Protein AF-A0AA43HVJ5-F1 (afdb_monomer)

Mean predicted aligned error: 4.65 Å

Foldseek 3Di:
DDPPQDKDWDWDDDPPDDIDTDDIDGDDCVPVDWDWDWDDDAQWIWIDIPVPDTRIDRHHPPPPDDDDDDDPDDDDDDPPDDDDD

Nearest PDB structures (foldseek):
  3r05-assembly2_B  TM=5.318E-01  e=3.063E+00  Bos taurus
  4qvs-assembly1_A-2  TM=3.992E-01  e=1.790E+00  Acetivibrio thermocellus ATCC 27405
  4s36-assembly1_A  TM=2.683E-01  e=8.969E+00  Pseudomonas aeruginosa
  4s37-assembly3_G  TM=2.739E-01  e=8.450E+00  Pseudomonas aeruginosa

pLDDT: mean 90.14, std 11.56, range [40.41, 97.62]

Structure (mmCIF, N/CA/C/O backbone):
data_AF-A0AA43HVJ5-F1
#
_entry.id   AF-A0AA43HVJ5-F1
#
loop_
_atom_site.group_PDB
_atom_site.id
_atom_site.type_symbol
_atom_site.label_atom_id
_atom_site.label_alt_id
_atom_site.label_comp_id
_atom_site.label_asym_id
_atom_site.label_entity_id
_atom_site.label_seq_id
_atom_site.pdbx_PDB_ins_code
_atom_site.Cartn_x
_atom_site.Cartn_y
_atom_site.Cartn_z
_atom_site.occupancy
_atom_site.B_iso_or_equiv
_atom_site.auth_seq_id
_atom_site.auth_comp_id
_atom_site.auth_asym_id
_atom_site.auth_atom_id
_atom_site.pdbx_PDB_model_num
ATOM 1 N N . MET A 1 1 ? -24.505 13.588 8.196 1.00 41.00 1 MET A N 1
ATOM 2 C CA . MET A 1 1 ? -23.039 13.467 8.335 1.00 41.00 1 MET A CA 1
ATOM 3 C C . MET A 1 1 ? -22.526 12.908 7.017 1.00 41.00 1 MET A C 1
ATOM 5 O O . MET A 1 1 ? -22.903 11.798 6.669 1.00 41.00 1 MET A O 1
ATOM 9 N N . GLN A 1 2 ? -21.849 13.722 6.207 1.00 40.41 2 GLN A N 1
ATOM 10 C CA . GLN A 1 2 ? -21.433 13.344 4.854 1.00 40.41 2 GLN A CA 1
ATOM 11 C C . GLN A 1 2 ? -20.299 12.321 4.964 1.00 40.41 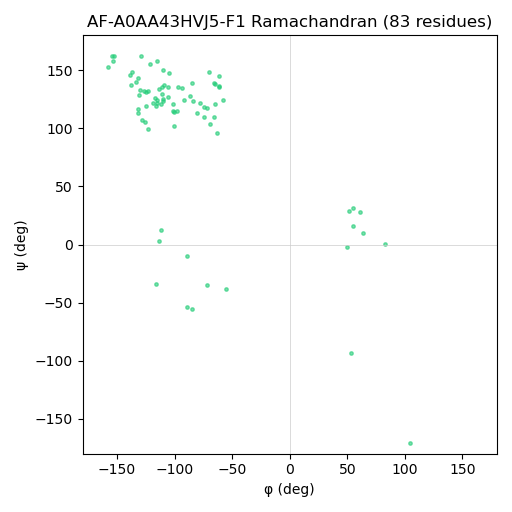2 GLN A C 1
ATOM 13 O O . GLN A 1 2 ? -19.266 12.608 5.563 1.00 40.41 2 GLN A O 1
ATOM 18 N N . LYS A 1 3 ? -20.528 11.104 4.469 1.00 45.28 3 LYS A N 1
ATOM 19 C CA . LYS A 1 3 ? -19.504 10.063 4.401 1.00 45.28 3 LYS A CA 1
ATOM 20 C C . LYS A 1 3 ? -18.504 10.526 3.339 1.00 45.28 3 LYS A C 1
ATOM 22 O O . LYS A 1 3 ? -18.834 10.543 2.161 1.00 45.28 3 LYS A O 1
ATOM 27 N N . CYS A 1 4 ? -17.339 11.019 3.751 1.00 49.19 4 CYS A N 1
ATOM 28 C CA . CYS A 1 4 ? -16.230 11.193 2.822 1.00 49.19 4 CYS A CA 1
ATOM 29 C C . CYS A 1 4 ? -15.823 9.785 2.391 1.00 49.19 4 CYS A C 1
ATOM 31 O O . CYS A 1 4 ? -15.330 9.024 3.227 1.00 49.19 4 CYS A O 1
ATOM 33 N N . ASP A 1 5 ? -16.088 9.422 1.137 1.00 59.44 5 ASP A N 1
ATOM 34 C CA . ASP A 1 5 ? -15.710 8.120 0.594 1.00 59.44 5 ASP A CA 1
ATOM 35 C C . ASP A 1 5 ? -14.184 8.015 0.615 1.00 59.44 5 ASP A C 1
ATOM 37 O O . ASP A 1 5 ? -13.472 8.554 -0.232 1.00 59.44 5 ASP A O 1
ATOM 41 N N . SER A 1 6 ? -13.680 7.391 1.674 1.00 86.81 6 SER A N 1
ATOM 42 C CA . SER A 1 6 ? -12.265 7.126 1.863 1.00 86.81 6 SER A CA 1
ATOM 43 C C . SER A 1 6 ? -11.955 5.808 1.177 1.00 86.81 6 SER A C 1
ATOM 45 O O . SER A 1 6 ? -12.668 4.822 1.359 1.00 86.81 6 SER A O 1
ATOM 47 N N . LEU A 1 7 ? -10.940 5.816 0.320 1.00 93.12 7 LEU A N 1
ATOM 48 C CA . LEU A 1 7 ? -10.680 4.743 -0.632 1.00 93.12 7 LEU A CA 1
ATOM 49 C C . LEU A 1 7 ? -9.210 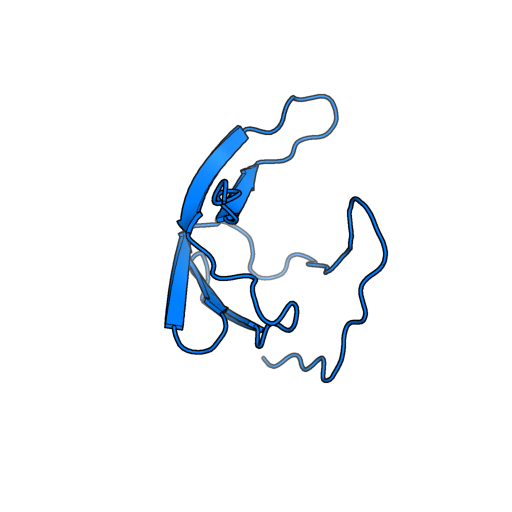4.332 -0.569 1.00 93.12 7 LEU A C 1
ATOM 51 O O . LEU A 1 7 ? -8.335 5.196 -0.490 1.00 93.12 7 LEU A O 1
ATOM 55 N N . ILE A 1 8 ? -8.941 3.037 -0.722 1.00 94.75 8 ILE A N 1
ATOM 56 C CA . ILE A 1 8 ? -7.645 2.550 -1.214 1.00 94.75 8 ILE A CA 1
ATOM 57 C C . ILE A 1 8 ? -7.705 2.581 -2.738 1.00 94.75 8 ILE A C 1
ATOM 59 O O . ILE A 1 8 ? -8.745 2.278 -3.324 1.00 94.75 8 ILE A O 1
ATOM 63 N N . ARG A 1 9 ? -6.615 3.000 -3.385 1.00 95.00 9 ARG A N 1
ATOM 64 C CA . ARG A 1 9 ? -6.593 3.318 -4.817 1.00 95.00 9 ARG A CA 1
ATOM 65 C C . ARG A 1 9 ? -5.327 2.764 -5.451 1.00 95.00 9 ARG A C 1
ATOM 67 O O . ARG A 1 9 ? -4.248 2.934 -4.889 1.00 95.00 9 ARG A O 1
ATOM 74 N N . LEU A 1 10 ? -5.459 2.174 -6.633 1.00 95.69 10 LEU A N 1
ATOM 75 C CA . LEU A 1 10 ? -4.337 1.910 -7.524 1.00 95.69 10 LEU A CA 1
ATOM 76 C C . LEU A 1 10 ? -4.283 3.025 -8.574 1.00 95.69 10 LEU A C 1
ATOM 78 O O . LEU A 1 10 ? -5.197 3.162 -9.389 1.00 95.69 10 LEU A O 1
ATOM 82 N N . ASP A 1 11 ? -3.215 3.821 -8.540 1.00 94.94 11 ASP A N 1
ATOM 83 C CA . ASP A 1 11 ? -2.944 4.891 -9.504 1.00 94.94 11 ASP A CA 1
ATOM 84 C C . ASP A 1 11 ? -1.702 4.548 -10.336 1.00 94.94 11 ASP A C 1
ATOM 86 O O . ASP A 1 11 ? -0.650 4.223 -9.782 1.00 94.94 11 ASP A O 1
ATOM 90 N N . ARG A 1 12 ? -1.772 4.725 -11.659 1.00 94.31 12 ARG A N 1
ATOM 91 C CA . ARG A 1 12 ? -0.575 4.858 -12.502 1.00 94.31 12 ARG A CA 1
ATOM 92 C C . ARG A 1 12 ? -0.117 6.310 -12.465 1.00 94.31 12 ARG A C 1
ATOM 94 O O . ARG A 1 12 ? -0.877 7.211 -12.819 1.00 94.31 12 ARG A O 1
ATOM 101 N N . ARG A 1 13 ? 1.135 6.525 -12.066 1.00 93.25 13 ARG A N 1
ATOM 102 C CA . ARG A 1 13 ? 1.785 7.840 -12.010 1.00 93.25 13 ARG A CA 1
ATOM 103 C C . ARG A 1 13 ? 2.935 7.862 -13.011 1.00 93.25 13 ARG A C 1
ATOM 105 O O . ARG A 1 13 ? 3.808 7.002 -12.952 1.00 93.25 13 ARG A O 1
ATOM 112 N N . VAL A 1 14 ? 2.927 8.834 -13.917 1.00 93.81 14 VAL A N 1
ATOM 113 C CA . VAL A 1 14 ? 4.022 9.095 -14.859 1.00 93.81 14 VAL A CA 1
ATOM 114 C C . VAL A 1 14 ? 4.345 10.579 -14.787 1.00 93.81 14 VAL A C 1
ATOM 116 O O . VAL A 1 14 ? 3.444 11.413 -14.769 1.00 93.81 14 VAL A O 1
ATOM 119 N N . THR A 1 15 ? 5.628 10.916 -14.691 1.00 92.81 15 THR A N 1
ATOM 120 C CA . THR A 1 15 ? 6.073 12.307 -14.577 1.00 92.81 15 THR A CA 1
ATOM 121 C C . THR A 1 15 ? 5.590 13.124 -15.773 1.00 92.81 15 THR A C 1
ATOM 123 O O . THR A 1 15 ? 5.890 12.782 -16.913 1.00 92.81 15 THR A O 1
ATOM 126 N N . GLY A 1 16 ? 4.875 14.220 -15.506 1.00 93.75 16 GLY A N 1
ATOM 127 C CA . GLY A 1 16 ? 4.327 15.098 -16.545 1.00 93.75 16 GLY A CA 1
ATOM 128 C C . GLY A 1 16 ? 2.997 14.634 -17.148 1.00 93.75 16 GLY A C 1
ATOM 129 O O . GLY A 1 16 ? 2.469 15.326 -18.013 1.00 93.75 16 GLY A O 1
ATOM 130 N N . GLU A 1 17 ? 2.443 13.511 -16.689 1.00 95.19 17 GLU A N 1
ATOM 131 C CA . GLU A 1 17 ? 1.101 13.049 -17.051 1.00 95.19 17 GLU A CA 1
ATOM 132 C C . GLU A 1 17 ? 0.152 13.160 -15.854 1.00 95.19 17 GLU A C 1
ATOM 134 O O . GLU A 1 17 ? 0.549 12.999 -14.695 1.00 95.19 17 GLU A O 1
ATOM 139 N N . GLU A 1 18 ? -1.130 13.380 -16.144 1.00 93.06 18 GLU A N 1
ATOM 140 C CA . GLU A 1 18 ? -2.168 13.248 -15.130 1.00 93.06 18 GLU A CA 1
ATOM 141 C C . GLU A 1 18 ? -2.275 11.785 -14.666 1.00 93.06 18 GLU A C 1
ATOM 143 O O . GLU A 1 18 ? -2.228 10.858 -15.484 1.00 93.06 18 GLU A O 1
ATOM 148 N N . PRO A 1 19 ? -2.428 11.541 -13.357 1.00 93.44 19 PRO A N 1
ATOM 149 C CA . PRO A 1 19 ? -2.571 10.196 -12.826 1.00 93.44 19 PRO A CA 1
ATOM 150 C C . PRO A 1 19 ? -3.810 9.479 -13.352 1.00 93.44 19 PRO A C 1
ATOM 152 O O . PRO A 1 19 ? -4.918 10.017 -13.349 1.00 93.44 19 PRO A O 1
ATOM 155 N N . TRP A 1 20 ? -3.636 8.207 -13.706 1.00 94.88 20 TRP A N 1
ATOM 156 C CA . TRP A 1 20 ? -4.738 7.344 -14.118 1.00 94.88 20 TRP A CA 1
ATOM 157 C C . TRP A 1 20 ? -5.156 6.404 -12.982 1.00 94.88 20 TRP A C 1
ATOM 159 O O . TRP A 1 20 ? -4.351 5.604 -12.502 1.00 94.88 20 TRP A O 1
ATOM 169 N N . ARG A 1 21 ? -6.429 6.492 -12.574 1.00 94.31 21 ARG A N 1
ATOM 170 C CA . ARG A 1 21 ? -7.059 5.576 -11.612 1.00 94.31 21 ARG A CA 1
ATOM 171 C C . ARG A 1 21 ? -7.346 4.241 -12.291 1.00 94.31 21 ARG A C 1
ATOM 173 O O . ARG A 1 21 ? -8.142 4.192 -13.226 1.00 94.31 21 ARG A O 1
ATOM 180 N N . ILE A 1 22 ? -6.730 3.180 -11.784 1.00 95.62 22 ILE A N 1
ATOM 181 C CA . ILE A 1 22 ? -6.903 1.812 -12.288 1.00 95.62 22 ILE A CA 1
ATOM 182 C C . ILE A 1 22 ? -8.056 1.130 -11.567 1.00 95.62 22 ILE A C 1
ATOM 184 O O . ILE A 1 22 ? -8.970 0.615 -12.202 1.00 95.62 22 ILE A O 1
ATOM 188 N N . ASP A 1 23 ? -7.995 1.136 -10.237 1.00 95.75 23 ASP A N 1
ATOM 189 C CA . ASP A 1 23 ? -8.933 0.423 -9.380 1.00 95.75 23 ASP A CA 1
ATOM 190 C C . ASP A 1 23 ? -9.015 1.084 -7.998 1.00 95.75 23 ASP A C 1
ATOM 192 O O . ASP A 1 23 ? -8.150 1.889 -7.620 1.00 95.75 23 ASP A O 1
ATOM 196 N N . GLN A 1 24 ? -10.072 0.779 -7.249 1.00 95.75 24 GLN A N 1
ATOM 197 C CA . GLN A 1 24 ? -10.304 1.301 -5.910 1.00 95.75 24 GLN A CA 1
ATOM 198 C C . GLN A 1 24 ? -11.240 0.422 -5.079 1.00 95.75 24 GLN A C 1
ATOM 200 O O . GLN A 1 24 ? -12.162 -0.209 -5.589 1.00 95.75 24 GLN A O 1
ATOM 205 N N . VAL A 1 25 ? -11.066 0.483 -3.762 1.00 95.56 25 VAL A N 1
ATOM 206 C CA . VAL A 1 25 ? -11.952 -0.157 -2.784 1.00 95.56 25 VAL A CA 1
ATOM 207 C C . VAL A 1 25 ? -12.222 0.790 -1.617 1.00 95.56 25 VAL A C 1
ATOM 209 O O . VAL A 1 25 ? -11.376 1.610 -1.260 1.00 95.56 25 VAL A O 1
ATOM 212 N N . ASN A 1 26 ? -13.411 0.687 -1.025 1.00 94.31 26 ASN A N 1
ATOM 213 C CA . ASN A 1 26 ? -13.785 1.469 0.152 1.00 94.31 26 ASN A CA 1
ATOM 214 C C . ASN A 1 26 ? -12.934 1.092 1.368 1.00 94.31 26 ASN A C 1
ATOM 216 O O . ASN A 1 26 ? -12.718 -0.088 1.633 1.00 94.31 26 ASN A O 1
ATOM 220 N N . LEU A 1 27 ? -12.523 2.104 2.130 1.00 92.56 27 LEU A N 1
ATOM 221 C CA . LEU A 1 27 ? -11.765 1.977 3.369 1.00 92.56 27 LEU A CA 1
ATOM 222 C C . LEU A 1 27 ? -12.490 2.694 4.503 1.00 92.5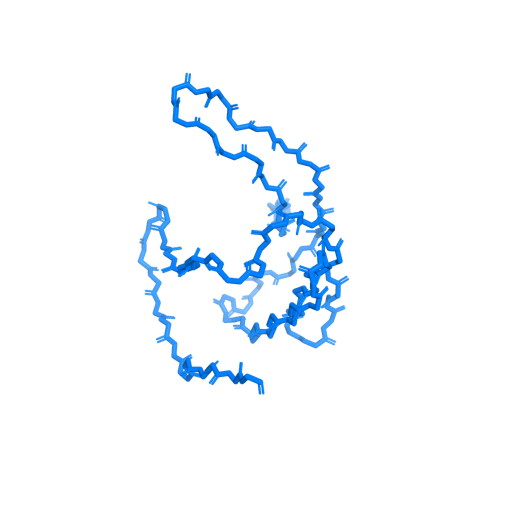6 27 LEU A C 1
ATOM 224 O O . LEU A 1 27 ? -12.865 3.861 4.377 1.00 92.56 27 LEU A O 1
ATOM 228 N N . ASP A 1 28 ? -12.649 2.012 5.633 1.00 90.31 28 ASP A N 1
ATOM 229 C CA . ASP A 1 28 ? -13.024 2.679 6.874 1.00 90.31 28 ASP A CA 1
ATOM 230 C C . ASP A 1 28 ? -11.799 3.380 7.476 1.00 90.31 28 ASP A C 1
ATOM 232 O O . ASP A 1 28 ? -10.780 2.751 7.752 1.00 90.31 28 ASP A O 1
ATOM 236 N N . VAL A 1 29 ? -11.908 4.693 7.669 1.00 90.19 29 VAL A N 1
ATOM 237 C CA . VAL A 1 29 ? -10.840 5.556 8.197 1.00 90.19 29 VAL A CA 1
ATOM 238 C C . VAL A 1 29 ? -11.157 6.110 9.583 1.00 90.19 29 VAL A C 1
ATOM 240 O O . VAL A 1 29 ? -10.479 7.025 10.053 1.00 90.19 29 VAL A O 1
ATOM 243 N N . SER A 1 30 ? -12.186 5.578 10.246 1.00 88.88 30 SER A N 1
ATOM 244 C CA . SER A 1 30 ? -12.615 6.023 11.575 1.00 88.88 30 SER A CA 1
ATOM 245 C C . SER A 1 30 ? -11.486 5.984 12.613 1.00 88.88 30 SER A C 1
ATOM 247 O O . SER A 1 30 ? -11.374 6.912 13.412 1.00 88.88 30 SER A O 1
ATOM 249 N N . ASN A 1 31 ? -10.617 4.968 12.557 1.00 84.44 31 ASN A N 1
ATOM 250 C CA . ASN A 1 31 ? -9.530 4.774 13.520 1.00 84.44 31 ASN A CA 1
ATOM 251 C C . ASN A 1 31 ? -8.205 5.471 13.144 1.00 84.44 31 ASN A C 1
ATOM 253 O O . ASN A 1 31 ? -7.305 5.517 13.969 1.00 84.44 31 ASN A O 1
ATOM 257 N N . LYS A 1 32 ? -8.054 6.016 11.923 1.00 90.31 32 LYS A N 1
ATOM 258 C CA . LYS A 1 32 ? -6.821 6.649 11.375 1.00 90.31 32 LYS A CA 1
ATOM 259 C C . LYS A 1 32 ? -5.500 5.858 11.493 1.00 90.31 32 LYS A C 1
ATOM 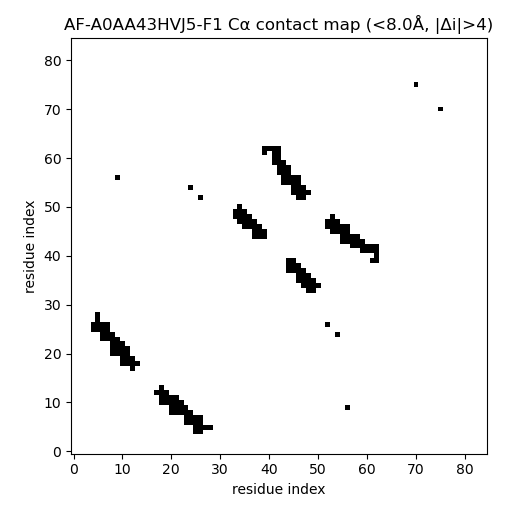261 O O . LYS A 1 32 ? -4.483 6.318 10.985 1.00 90.31 32 LYS A O 1
ATOM 266 N N . GLU A 1 33 ? -5.520 4.689 12.109 1.00 94.75 33 GLU A N 1
ATOM 267 C CA . GLU A 1 33 ? -4.441 3.721 12.207 1.00 94.75 33 GLU A CA 1
ATOM 268 C C . GLU A 1 33 ? -4.755 2.548 11.276 1.00 94.75 33 GLU A C 1
ATOM 270 O O . GLU A 1 33 ? -5.899 2.078 11.208 1.00 94.75 33 GLU A O 1
ATOM 275 N N . PHE A 1 34 ? -3.742 2.107 10.530 1.00 95.69 34 PHE A N 1
ATOM 276 C CA . PHE A 1 34 ? -3.891 1.080 9.507 1.00 95.69 34 PHE A CA 1
ATOM 277 C C . PHE A 1 34 ? -2.809 0.017 9.666 1.00 95.69 34 PHE A C 1
ATOM 279 O O . PHE A 1 34 ? -1.627 0.304 9.481 1.00 95.69 34 PHE A O 1
ATOM 286 N N . ASP A 1 35 ? -3.223 -1.215 9.962 1.00 96.62 35 ASP A N 1
ATOM 287 C CA . ASP A 1 35 ? -2.349 -2.382 9.855 1.00 96.62 35 ASP A CA 1
ATOM 288 C C . ASP A 1 35 ? -2.312 -2.810 8.386 1.00 96.62 35 ASP A C 1
ATOM 290 O O . ASP A 1 35 ? -3.339 -3.201 7.818 1.00 96.62 35 ASP A O 1
ATOM 294 N N . VAL A 1 36 ? -1.144 -2.666 7.757 1.00 97.06 36 VAL A N 1
ATOM 295 C CA . VAL A 1 36 ? -0.948 -2.892 6.326 1.00 97.06 36 VAL A CA 1
ATOM 296 C C . VAL A 1 36 ? 0.060 -4.010 6.110 1.00 97.06 36 VAL A C 1
ATOM 298 O O . VAL A 1 36 ? 1.221 -3.904 6.497 1.00 97.06 36 VAL A O 1
ATOM 301 N N . THR A 1 37 ? -0.367 -5.058 5.407 1.00 97.25 37 THR A N 1
ATOM 302 C CA . THR A 1 37 ? 0.520 -6.124 4.925 1.00 97.25 37 THR A CA 1
ATOM 303 C C . THR A 1 37 ? 0.498 -6.151 3.405 1.00 97.25 37 THR A C 1
ATOM 305 O O . THR A 1 37 ? -0.563 -6.268 2.797 1.00 97.25 37 THR A O 1
ATOM 308 N N . VAL A 1 38 ? 1.672 -6.071 2.783 1.00 95.19 38 VAL A N 1
ATOM 309 C CA . VAL A 1 38 ? 1.822 -6.134 1.325 1.00 95.19 38 VAL A CA 1
ATOM 310 C C . VAL A 1 38 ? 2.522 -7.433 0.958 1.00 95.19 38 VAL A C 1
ATOM 312 O O . VAL A 1 38 ? 3.648 -7.674 1.390 1.00 95.19 38 VAL A O 1
ATOM 315 N N . ILE A 1 39 ? 1.860 -8.260 0.150 1.00 94.38 39 ILE A N 1
ATOM 316 C CA . ILE A 1 39 ? 2.427 -9.496 -0.393 1.00 94.38 39 ILE A CA 1
ATOM 317 C C . ILE A 1 39 ? 2.654 -9.305 -1.886 1.00 94.38 39 ILE A C 1
ATOM 319 O O . ILE A 1 39 ? 1.717 -8.994 -2.617 1.00 94.38 39 ILE A O 1
ATOM 323 N N . VAL A 1 40 ? 3.891 -9.506 -2.336 1.00 91.81 40 VAL A N 1
ATOM 324 C CA . VAL A 1 40 ? 4.265 -9.437 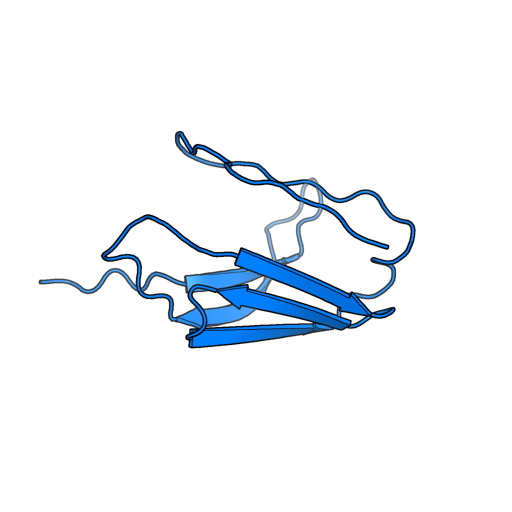-3.752 1.00 91.81 40 VAL A CA 1
ATOM 325 C C . VAL A 1 40 ? 4.747 -10.806 -4.205 1.00 91.81 40 VAL A C 1
ATOM 327 O O . VAL A 1 40 ? 5.753 -11.309 -3.711 1.00 91.81 40 VAL A O 1
ATOM 330 N N . GLU A 1 41 ? 4.059 -11.377 -5.188 1.00 90.94 41 GLU A N 1
ATOM 331 C CA . GLU A 1 41 ? 4.456 -12.612 -5.856 1.00 90.94 41 GLU A CA 1
ATOM 332 C C . GLU A 1 41 ? 4.519 -12.376 -7.369 1.00 90.94 41 GLU A C 1
ATOM 334 O O . GLU A 1 41 ? 3.502 -12.264 -8.057 1.00 90.94 41 GLU A O 1
ATOM 339 N N . ASN A 1 42 ? 5.742 -12.288 -7.900 1.00 89.19 42 ASN A N 1
ATOM 340 C CA . ASN A 1 42 ? 6.035 -11.981 -9.303 1.00 89.19 42 ASN A CA 1
ATOM 341 C C . ASN A 1 42 ? 5.358 -10.690 -9.803 1.00 89.19 42 ASN A C 1
ATOM 343 O O . ASN A 1 42 ? 5.922 -9.606 -9.676 1.00 89.19 42 ASN A O 1
ATOM 347 N N . SER A 1 43 ? 4.169 -10.816 -10.3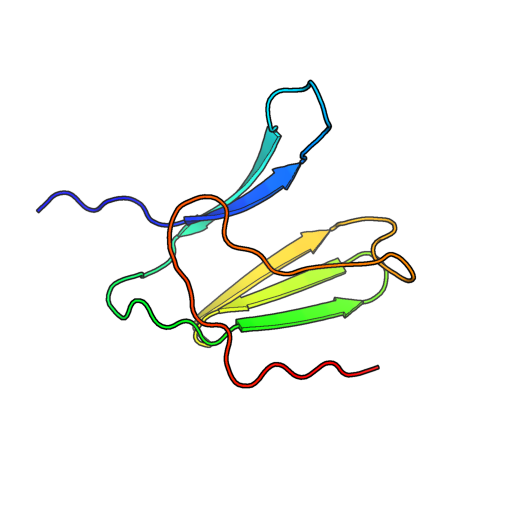95 1.00 91.38 43 SER A N 1
ATOM 348 C CA . SER A 1 43 ? 3.394 -9.715 -10.984 1.00 91.38 43 SER A CA 1
ATOM 349 C C . SER A 1 43 ? 2.092 -9.422 -10.241 1.00 91.38 43 SER A C 1
ATOM 351 O O . SER A 1 43 ? 1.334 -8.556 -10.665 1.00 91.38 43 SER A O 1
ATOM 353 N N . ILE A 1 44 ? 1.823 -10.118 -9.136 1.00 93.81 44 ILE A N 1
ATOM 354 C CA . ILE A 1 44 ? 0.632 -9.916 -8.316 1.00 93.81 44 ILE A CA 1
ATOM 355 C C . ILE A 1 44 ? 1.053 -9.290 -6.989 1.00 93.81 44 ILE A C 1
ATOM 357 O O . ILE A 1 44 ? 1.909 -9.821 -6.285 1.00 93.81 44 ILE A O 1
ATOM 361 N N . CYS A 1 45 ? 0.448 -8.155 -6.653 1.00 94.62 45 CYS A N 1
ATOM 362 C CA . CYS A 1 45 ? 0.537 -7.526 -5.342 1.00 94.62 45 CYS A CA 1
ATOM 363 C C . CYS A 1 45 ? -0.819 -7.629 -4.654 1.00 94.62 45 CYS A C 1
ATOM 365 O O . CYS A 1 45 ? -1.833 -7.251 -5.235 1.00 94.62 45 CYS A O 1
ATOM 367 N N . VAL A 1 46 ? -0.850 -8.104 -3.415 1.00 96.81 46 VAL A N 1
ATOM 368 C CA . VAL A 1 46 ? -2.044 -8.042 -2.572 1.00 96.81 46 VAL A CA 1
ATOM 369 C C . VAL A 1 46 ? -1.744 -7.150 -1.381 1.00 96.81 46 VAL A C 1
ATOM 371 O O . VAL A 1 46 ? -0.819 -7.419 -0.614 1.00 96.81 46 VAL A O 1
ATOM 374 N N . VAL A 1 47 ? -2.534 -6.089 -1.231 1.00 97.25 47 VAL A N 1
ATOM 375 C CA . VAL A 1 47 ? -2.477 -5.189 -0.078 1.00 97.25 47 VAL A CA 1
ATOM 376 C C . VAL A 1 47 ? -3.608 -5.556 0.870 1.00 97.25 47 VAL A C 1
ATOM 378 O O . VAL A 1 47 ? -4.785 -5.400 0.538 1.00 97.25 47 VAL A O 1
ATOM 381 N N . TYR A 1 48 ? -3.247 -6.039 2.050 1.00 97.56 48 TYR A N 1
ATOM 382 C CA . TYR A 1 48 ? -4.175 -6.272 3.142 1.00 97.56 48 TYR A CA 1
ATOM 383 C C . TYR A 1 48 ? -4.215 -5.057 4.058 1.00 97.56 48 TYR A C 1
ATOM 385 O O . TYR A 1 48 ? -3.159 -4.540 4.419 1.00 97.56 48 TYR A O 1
ATOM 393 N N . VAL A 1 49 ? -5.417 -4.623 4.448 1.00 96.88 49 VAL A N 1
ATOM 394 C CA . VAL A 1 49 ? -5.606 -3.512 5.395 1.00 96.88 49 VAL A CA 1
ATOM 395 C C . VAL A 1 49 ? -6.582 -3.912 6.493 1.00 96.88 49 VAL A C 1
ATOM 397 O O . VAL A 1 49 ? -7.681 -4.400 6.205 1.00 96.88 49 VAL A O 1
ATOM 400 N N . ASN A 1 50 ? -6.174 -3.703 7.749 1.00 94.56 50 ASN A N 1
ATOM 401 C CA . ASN A 1 50 ? -6.967 -3.923 8.965 1.00 94.56 50 ASN A CA 1
ATOM 402 C C . ASN A 1 50 ? -7.614 -5.318 9.054 1.00 94.56 50 ASN A C 1
ATOM 404 O O . ASN A 1 50 ? -8.685 -5.463 9.635 1.00 94.56 50 ASN A O 1
ATOM 408 N N . TYR A 1 51 ? -6.998 -6.340 8.444 1.00 91.00 51 TYR A N 1
ATOM 409 C CA . TYR A 1 51 ? -7.540 -7.706 8.320 1.00 91.00 51 TYR A CA 1
ATOM 410 C C . TYR A 1 51 ? -8.939 -7.798 7.671 1.00 91.00 51 TYR A C 1
ATOM 412 O O . TYR A 1 51 ? -9.608 -8.823 7.781 1.00 91.00 51 TYR A O 1
ATOM 420 N N . GLN A 1 52 ? -9.393 -6.740 6.992 1.00 91.81 52 GLN A N 1
ATOM 421 C CA . GLN A 1 52 ? -10.741 -6.632 6.417 1.00 91.81 52 GLN A CA 1
ATOM 422 C C . GLN A 1 52 ? -10.724 -6.537 4.895 1.00 91.81 52 GLN A C 1
ATOM 424 O O . GLN A 1 52 ? -11.637 -7.022 4.229 1.00 91.81 52 GLN A O 1
ATOM 429 N N . ILE A 1 53 ? -9.696 -5.896 4.344 1.00 96.00 53 ILE A N 1
ATOM 430 C CA . ILE A 1 53 ? -9.561 -5.675 2.907 1.00 96.00 53 ILE A CA 1
ATOM 431 C C . ILE A 1 53 ? -8.427 -6.546 2.387 1.00 96.00 53 ILE A C 1
ATOM 433 O O . ILE A 1 53 ? -7.367 -6.600 3.002 1.00 96.00 53 ILE A O 1
ATOM 437 N N . ALA A 1 54 ? -8.652 -7.178 1.237 1.00 97.31 54 ALA A N 1
ATOM 438 C CA . ALA A 1 54 ? -7.629 -7.807 0.414 1.00 97.31 54 ALA A CA 1
ATOM 439 C C . ALA A 1 54 ? -7.695 -7.182 -0.986 1.00 97.31 54 ALA A C 1
ATOM 441 O O . ALA A 1 54 ? -8.571 -7.513 -1.786 1.00 97.31 54 ALA A O 1
ATOM 442 N N . PHE A 1 55 ? -6.804 -6.232 -1.269 1.00 97.62 55 PHE A N 1
ATOM 443 C CA . PHE A 1 55 ? -6.807 -5.471 -2.514 1.00 97.62 55 PHE A CA 1
ATOM 444 C C . PHE A 1 55 ? -5.755 -6.026 -3.480 1.00 97.62 55 PHE A C 1
ATOM 446 O O . PHE A 1 55 ? -4.556 -5.796 -3.311 1.00 97.62 55 PHE A O 1
ATOM 453 N N . THR A 1 56 ? -6.213 -6.807 -4.462 1.00 97.25 56 THR A N 1
ATOM 454 C CA . THR A 1 56 ? -5.355 -7.543 -5.406 1.00 97.25 56 THR A CA 1
ATOM 455 C C . THR A 1 56 ? -5.091 -6.719 -6.659 1.00 97.25 56 THR A C 1
ATOM 457 O O . THR A 1 56 ? -6.019 -6.326 -7.354 1.00 97.25 56 THR A O 1
ATOM 460 N N . ASN A 1 57 ? -3.816 -6.508 -6.969 1.00 95.62 57 ASN A N 1
ATOM 461 C CA . ASN A 1 57 ? -3.344 -5.616 -8.015 1.00 95.62 57 ASN A CA 1
ATOM 462 C C . ASN A 1 57 ? -2.304 -6.331 -8.893 1.00 95.62 57 ASN A C 1
ATOM 464 O O . ASN A 1 57 ? -1.202 -6.627 -8.419 1.00 95.62 57 ASN A O 1
ATOM 468 N N . PRO A 1 58 ? -2.608 -6.605 -10.172 1.00 93.44 58 PRO A N 1
ATOM 469 C CA . PRO A 1 58 ? -1.605 -7.061 -11.121 1.00 93.44 58 PRO A CA 1
ATOM 470 C C . PRO A 1 58 ? -0.710 -5.883 -11.526 1.00 93.44 58 PRO A C 1
ATOM 472 O O . PRO A 1 58 ? -1.140 -4.969 -12.229 1.00 93.44 58 PRO A O 1
ATOM 475 N N . ILE A 1 59 ? 0.545 -5.898 -11.081 1.00 92.88 59 ILE A N 1
ATOM 476 C CA . ILE A 1 59 ? 1.549 -4.883 -11.404 1.00 92.88 59 ILE A CA 1
ATOM 477 C C . ILE A 1 59 ? 2.793 -5.614 -11.909 1.00 92.88 59 ILE A C 1
ATOM 479 O O . ILE A 1 59 ? 3.528 -6.274 -11.171 1.00 92.88 59 ILE A O 1
ATOM 483 N N . TYR A 1 60 ? 3.013 -5.523 -13.213 1.00 90.31 60 TYR A N 1
ATOM 484 C CA . TYR A 1 60 ? 4.142 -6.169 -13.865 1.00 90.31 60 TYR A CA 1
ATOM 485 C C . TYR A 1 60 ? 5.457 -5.490 -13.491 1.00 90.31 60 TYR A C 1
ATOM 487 O O . TYR A 1 60 ? 5.506 -4.279 -13.289 1.00 90.31 60 TYR A O 1
ATOM 495 N N . MET A 1 61 ? 6.530 -6.282 -13.446 1.00 86.56 61 MET A N 1
ATOM 496 C CA . MET A 1 61 ? 7.886 -5.809 -13.153 1.00 86.56 61 MET A CA 1
ATOM 497 C C . MET A 1 61 ? 8.036 -5.154 -11.768 1.00 86.56 61 MET A C 1
ATOM 499 O O . MET A 1 61 ? 8.909 -4.317 -11.584 1.00 86.56 61 MET A O 1
ATOM 503 N N . MET A 1 62 ? 7.226 -5.516 -10.767 1.00 86.06 62 MET A N 1
ATOM 504 C CA . MET A 1 62 ? 7.503 -5.095 -9.383 1.00 86.06 62 MET A CA 1
ATOM 505 C C . MET A 1 62 ? 8.707 -5.822 -8.788 1.00 86.06 62 MET A C 1
ATOM 507 O O . MET A 1 62 ? 9.447 -5.263 -7.979 1.00 86.06 62 MET A O 1
ATOM 511 N N . ASN A 1 63 ? 8.893 -7.089 -9.162 1.00 79.38 63 ASN A N 1
ATOM 512 C CA . ASN A 1 63 ? 9.996 -7.892 -8.668 1.00 79.38 63 ASN A CA 1
ATOM 513 C C . ASN A 1 63 ? 11.335 -7.259 -9.073 1.00 79.38 63 ASN A C 1
ATOM 515 O O . ASN A 1 63 ? 11.519 -6.847 -10.213 1.00 79.38 63 ASN A O 1
ATOM 519 N N . GLN A 1 64 ? 12.274 -7.210 -8.126 1.00 80.12 64 GLN A N 1
ATOM 520 C CA . GLN A 1 64 ? 13.618 -6.644 -8.313 1.00 80.12 64 GLN A CA 1
ATOM 521 C C . GLN A 1 64 ? 13.668 -5.134 -8.615 1.00 80.12 64 GLN A C 1
ATOM 523 O O . GLN A 1 64 ? 14.748 -4.624 -8.903 1.00 80.12 64 GLN A O 1
ATOM 528 N N . ASN A 1 65 ? 12.551 -4.410 -8.485 1.00 87.81 65 ASN A N 1
ATOM 529 C CA . ASN A 1 65 ? 12.526 -2.952 -8.569 1.00 87.81 65 ASN A CA 1
ATOM 530 C C . ASN A 1 65 ? 12.363 -2.302 -7.182 1.00 87.81 65 ASN A C 1
ATOM 532 O O . ASN A 1 65 ? 11.725 -2.885 -6.300 1.00 87.81 65 ASN A O 1
ATOM 536 N N . PRO A 1 66 ? 12.946 -1.107 -6.955 1.00 89.75 66 PRO A N 1
ATOM 537 C CA . PRO A 1 66 ? 12.769 -0.380 -5.703 1.00 89.75 66 PRO A CA 1
ATOM 538 C C . PRO A 1 66 ? 11.303 -0.016 -5.457 1.00 89.75 66 PRO A C 1
ATOM 540 O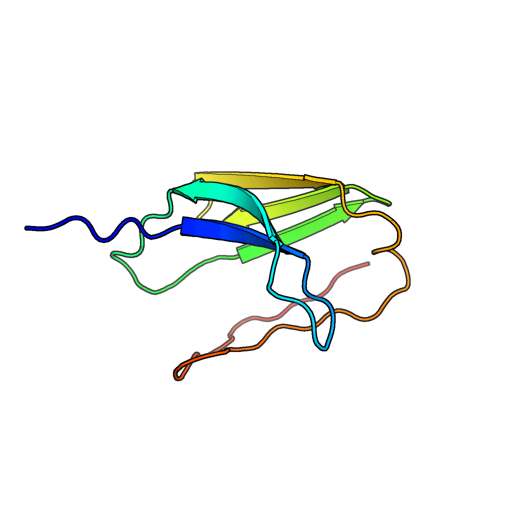 O . PRO A 1 66 ? 10.577 0.351 -6.380 1.00 89.75 66 PRO A O 1
ATOM 543 N N . TRP A 1 67 ? 10.898 -0.044 -4.192 1.00 89.56 67 TRP A N 1
ATOM 544 C CA . TRP A 1 67 ? 9.612 0.462 -3.723 1.00 89.56 67 TRP A CA 1
ATOM 545 C C . TRP A 1 67 ?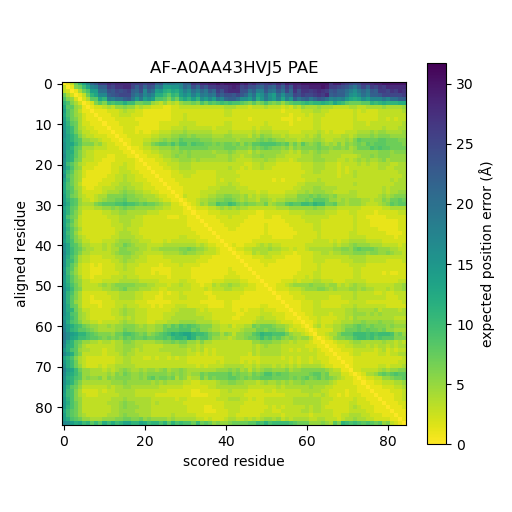 9.831 1.394 -2.533 1.00 89.56 67 TRP A C 1
ATOM 547 O O . TRP A 1 67 ? 10.895 1.392 -1.911 1.00 89.56 67 TRP A O 1
ATOM 557 N N . GLY A 1 68 ? 8.824 2.207 -2.226 1.00 91.69 68 GLY A N 1
ATOM 558 C CA . GLY A 1 68 ? 8.873 3.150 -1.118 1.00 91.69 68 GLY A CA 1
ATOM 559 C C . GLY A 1 68 ? 7.489 3.447 -0.561 1.00 91.69 68 GLY A C 1
ATOM 560 O O . GLY A 1 68 ? 6.475 3.202 -1.212 1.00 91.69 68 GLY A O 1
ATOM 561 N N . ILE A 1 69 ? 7.474 3.985 0.654 1.00 94.19 69 ILE A N 1
ATOM 562 C CA . ILE A 1 69 ? 6.286 4.430 1.387 1.00 94.19 69 ILE A CA 1
ATOM 563 C C . ILE A 1 69 ? 6.496 5.897 1.727 1.00 94.19 69 ILE A C 1
ATOM 565 O O . ILE A 1 69 ? 7.577 6.282 2.171 1.00 94.19 69 ILE A O 1
ATOM 569 N N . PHE A 1 70 ? 5.484 6.716 1.470 1.00 93.88 70 PHE A N 1
ATOM 570 C CA . PHE A 1 70 ? 5.565 8.163 1.621 1.00 93.88 70 PHE A CA 1
ATOM 571 C C . PHE A 1 70 ? 4.179 8.750 1.895 1.00 93.88 70 PHE A C 1
ATOM 573 O O . PHE A 1 70 ? 3.161 8.144 1.557 1.00 93.88 70 PHE A O 1
ATOM 580 N N . ALA A 1 71 ? 4.149 9.940 2.494 1.00 93.31 71 ALA A N 1
ATOM 581 C CA . ALA A 1 71 ? 2.970 10.795 2.507 1.00 93.31 71 ALA A CA 1
ATOM 582 C C . ALA A 1 71 ? 3.091 11.833 1.391 1.00 93.31 71 ALA A C 1
ATOM 584 O O . ALA A 1 71 ? 4.152 12.421 1.202 1.00 93.31 71 ALA A O 1
ATOM 585 N N . ASP A 1 72 ? 2.000 12.037 0.658 1.00 86.50 72 ASP A N 1
ATOM 586 C CA . ASP A 1 72 ? 1.902 13.086 -0.361 1.00 86.50 72 ASP A CA 1
ATOM 587 C C . ASP A 1 72 ? 1.492 14.419 0.284 1.00 86.50 72 ASP A C 1
ATOM 589 O O . ASP A 1 72 ? 2.215 15.407 0.221 1.00 86.50 72 ASP A O 1
ATOM 593 N N . ASN A 1 73 ? 0.362 14.417 1.000 1.00 87.38 73 ASN A N 1
ATOM 594 C CA . ASN A 1 73 ? -0.154 15.579 1.716 1.00 87.38 73 ASN A CA 1
ATOM 595 C C . ASN A 1 73 ? -0.386 15.249 3.193 1.00 87.38 73 ASN A C 1
ATOM 597 O O . ASN A 1 73 ? -1.223 14.407 3.518 1.00 87.38 73 ASN A O 1
ATOM 601 N N . GLY A 1 74 ? 0.310 15.966 4.075 1.00 88.00 74 GLY A N 1
ATOM 602 C CA . GLY A 1 74 ? 0.170 15.849 5.525 1.00 88.00 74 GLY A CA 1
ATOM 603 C C . GLY A 1 74 ? 1.314 15.095 6.198 1.00 88.00 74 GLY A C 1
ATOM 604 O O . GLY A 1 74 ? 2.342 14.807 5.590 1.00 88.00 74 GLY A O 1
ATOM 605 N N . GLU A 1 75 ? 1.118 14.809 7.480 1.00 93.19 75 GLU A N 1
ATOM 606 C CA . GLU A 1 75 ? 2.079 14.119 8.334 1.00 93.19 75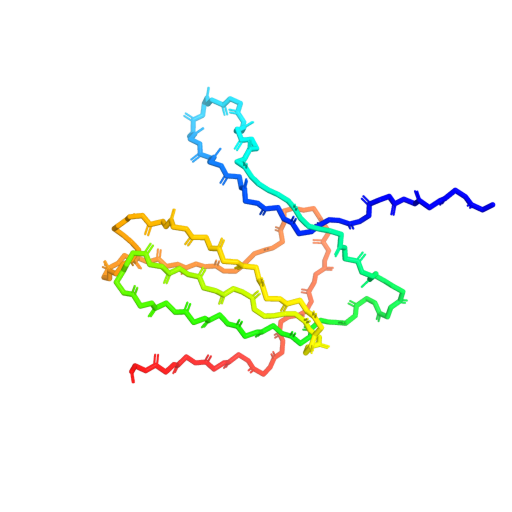 GLU A CA 1
ATOM 607 C C . GLU A 1 75 ? 1.546 12.727 8.680 1.00 93.19 75 GLU A C 1
ATOM 609 O O . GLU A 1 75 ? 0.364 12.562 8.991 1.00 93.19 75 GLU A O 1
ATOM 614 N N . VAL A 1 76 ? 2.415 11.724 8.592 1.00 94.81 76 VAL A N 1
ATOM 615 C CA . VAL A 1 76 ? 2.108 10.332 8.923 1.00 94.81 76 VAL A CA 1
ATOM 616 C C . VAL A 1 76 ? 3.290 9.732 9.667 1.00 94.81 76 VAL A C 1
ATOM 618 O O . VAL A 1 76 ? 4.444 10.049 9.375 1.00 94.81 76 VAL A O 1
ATOM 621 N N . GLU A 1 77 ? 3.002 8.836 10.601 1.00 96.94 77 GLU A N 1
ATOM 622 C CA . GLU A 1 77 ? 4.012 8.047 11.289 1.00 96.94 77 GLU A CA 1
ATOM 623 C C . GLU A 1 77 ? 3.976 6.606 10.771 1.00 96.94 77 GLU A C 1
ATOM 625 O O . GLU A 1 77 ? 2.926 5.964 10.759 1.00 96.94 77 GLU A O 1
ATOM 630 N N . PHE A 1 78 ? 5.127 6.093 10.334 1.00 96.38 78 PHE A N 1
ATOM 631 C CA . PHE A 1 78 ? 5.277 4.695 9.933 1.00 96.38 78 PHE A CA 1
ATOM 632 C C . PHE A 1 78 ? 5.949 3.918 11.064 1.00 96.38 78 PHE A C 1
ATOM 634 O O . PHE A 1 78 ? 7.118 4.149 11.372 1.00 96.38 78 PHE A O 1
ATOM 641 N N . GLN A 1 79 ? 5.227 2.974 11.665 1.00 97.00 79 GLN A N 1
ATOM 642 C CA . GLN A 1 79 ? 5.725 2.151 12.767 1.00 97.00 79 GLN A CA 1
ATOM 643 C C . GLN A 1 79 ? 5.820 0.675 12.366 1.00 97.00 79 GLN A C 1
ATOM 645 O O . GLN A 1 79 ? 5.151 0.220 11.443 1.00 97.00 79 GLN A O 1
ATOM 650 N N . ASN A 1 80 ? 6.655 -0.088 13.082 1.00 96.62 80 ASN A N 1
ATOM 651 C CA . ASN A 1 80 ? 6.777 -1.546 12.943 1.00 96.62 80 ASN A CA 1
ATOM 652 C C . ASN A 1 80 ? 7.084 -2.050 11.517 1.00 96.62 80 ASN A C 1
ATOM 654 O O . ASN A 1 80 ? 6.700 -3.164 11.158 1.00 96.62 80 ASN A O 1
ATOM 658 N N . LEU A 1 81 ? 7.819 -1.267 10.721 1.00 96.12 81 LEU A N 1
ATOM 659 C CA . LEU A 1 81 ? 8.174 -1.631 9.351 1.00 96.12 81 LEU A CA 1
ATOM 660 C C . LEU A 1 81 ? 9.090 -2.863 9.317 1.00 96.12 81 LEU A C 1
ATOM 662 O O . LEU A 1 81 ? 10.197 -2.852 9.861 1.00 96.12 81 LEU A O 1
ATOM 666 N N . LYS A 1 82 ? 8.638 -3.920 8.638 1.00 95.56 82 LYS A N 1
ATOM 667 C CA . LYS A 1 82 ? 9.397 -5.157 8.426 1.00 95.56 82 LYS A CA 1
ATOM 668 C C . LYS A 1 82 ? 9.296 -5.575 6.967 1.00 95.56 82 LYS A C 1
ATOM 670 O O . LYS A 1 82 ? 8.234 -5.478 6.362 1.00 95.56 82 LYS A O 1
ATOM 675 N N . VAL A 1 83 ? 10.409 -6.049 6.419 1.00 92.44 83 VAL A N 1
ATOM 676 C CA . VAL A 1 83 ? 10.502 -6.533 5.039 1.00 92.44 83 VAL A CA 1
ATOM 677 C C . VAL A 1 83 ? 11.077 -7.937 5.073 1.00 92.44 83 VAL A C 1
ATOM 679 O O . VAL A 1 83 ? 12.082 -8.188 5.738 1.00 92.44 83 VAL A O 1
ATOM 682 N N . TYR A 1 84 ? 10.425 -8.840 4.354 1.00 90.31 84 TYR A N 1
ATOM 683 C CA . TYR A 1 84 ? 10.786 -10.247 4.270 1.00 90.31 84 TYR A CA 1
ATOM 684 C C . TYR A 1 84 ? 11.064 -10.613 2.811 1.00 90.31 84 TYR A C 1
ATOM 686 O O . TYR A 1 84 ? 10.588 -9.933 1.900 1.00 90.31 84 TYR A O 1
ATOM 694 N N . LYS A 1 85 ? 11.861 -11.660 2.603 1.00 81.50 85 LYS A N 1
ATOM 695 C CA . LYS A 1 85 ? 12.172 -12.224 1.288 1.00 81.50 85 LYS A CA 1
ATOM 696 C C . LYS A 1 85 ? 11.573 -13.615 1.174 1.00 81.50 85 LYS A C 1
ATOM 698 O O . LYS A 1 85 ? 11.644 -14.338 2.192 1.00 81.50 85 LYS A O 1
#

Radius of gyration: 14.16 Å; Cα contacts (8 Å, |Δi|>4): 97; chains: 1; bounding box: 37×28×31 Å

Secondary structure (DSSP, 8-state):
------EEEEEE--TTSPPEEEEEEE---TT----EEEEEETTEEEEEETTTEEEEEE-TT-TTS------SSS-----S-----

Solvent-accessible surface area (backbone atoms only — not comparable to full-atom values): 5979 Å² total; per-residue (Å²): 132,85,79,75,86,41,64,49,72,46,67,51,78,51,94,97,51,83,69,43,80,75,51,72,46,86,44,91,63,90,76,81,70,77,55,73,48,79,48,77,55,70,39,40,34,35,42,32,39,68,91,74,43,79,48,77,42,82,43,77,74,51,61,99,49,92,82,86,87,85,72,92,82,76,89,82,86,90,73,90,86,80,87,87,131

Sequence (85 aa):
MQKCDSLIRLDRRVTGEEPWRIDQVNLDVSNKEFDVTVIVENSICVVYVNYQIAFTNPIYMMNQNPWGIFADNGEVEFQNLKVYK